Protein AF-A0A0K8PQZ8-F1 (afdb_monomer_lite)

Sequence (102 aa):
MTYLDEPKLIVDTGIAHGRLGEAATAEPLIADALRREDHTNQRGRAFHSFWLARTQLDQGKLDQACHTATQAREPASAVASERVSGHLREFYDQLAHTGTSP

Radius of gyration: 13.75 Å; chains: 1; bounding box: 36×28×36 Å

pLDDT: mean 76.96, std 14.93, range [32.53, 93.19]

Foldseek 3Di:
DPPDPPLVVLQVVLLVCVVVLVLVSSQVSLVVSLVVDDPVPLVSNLVSLQSNLSSCVSVVVPVVSVVSNVVSVVSVVVPPDPVSVVSNVVVVVVVVVVVDDD

Secondary structure (DSSP, 8-state):
--S--HHHHHHHHHHHHHHTT-HHHHHHHHHHHHHHS-TT-HHHHHHHHHHHHHHHHHTT-HHHHHHHHHHHHHHHHHS--HHHHHHHHHHHHHHHHHT---

Structure (mmCIF, N/CA/C/O backbone):
data_AF-A0A0K8PQZ8-F1
#
_entry.id   AF-A0A0K8PQZ8-F1
#
loop_
_atom_site.group_PDB
_atom_site.id
_atom_site.type_symbol
_atom_site.label_atom_id
_atom_site.label_alt_id
_atom_site.label_comp_id
_atom_site.label_asym_id
_atom_site.label_entity_id
_atom_site.label_seq_id
_atom_site.pdbx_PDB_ins_code
_atom_site.Cartn_x
_atom_site.Cartn_y
_atom_site.Cartn_z
_atom_site.occupancy
_atom_site.B_iso_or_equiv
_atom_site.auth_seq_id
_atom_site.auth_comp_id
_atom_site.auth_asym_id
_atom_site.auth_atom_id
_atom_site.pdbx_PDB_model_num
ATOM 1 N N . MET A 1 1 ? 17.533 -8.658 -19.695 1.00 42.03 1 MET A N 1
ATOM 2 C CA . MET A 1 1 ? 16.078 -8.884 -19.815 1.00 42.03 1 MET A CA 1
ATOM 3 C C . MET A 1 1 ? 15.760 -10.137 -19.020 1.00 42.03 1 MET A C 1
ATOM 5 O O . MET A 1 1 ? 16.016 -11.235 -19.494 1.00 42.03 1 MET A O 1
ATOM 9 N N . THR A 1 2 ? 15.339 -9.985 -17.771 1.00 52.06 2 THR A N 1
ATOM 10 C CA . THR A 1 2 ? 14.847 -11.098 -16.956 1.00 52.06 2 THR A CA 1
ATOM 11 C C . THR A 1 2 ? 13.372 -11.274 -17.292 1.00 52.06 2 THR A C 1
ATOM 13 O O . THR A 1 2 ? 12.603 -10.323 -17.227 1.00 52.06 2 THR A O 1
ATOM 16 N N . TYR A 1 3 ? 12.998 -12.473 -17.734 1.00 57.47 3 TYR A N 1
ATOM 17 C CA . TYR A 1 3 ? 11.644 -12.819 -18.187 1.00 57.47 3 TYR A CA 1
ATOM 18 C C . TYR A 1 3 ? 10.581 -12.693 -17.076 1.00 57.47 3 TYR A C 1
ATOM 20 O O . TYR A 1 3 ? 9.393 -12.593 -17.366 1.00 57.47 3 TYR A O 1
ATOM 28 N N . LEU A 1 4 ? 11.012 -12.645 -15.812 1.00 52.97 4 LEU A N 1
ATOM 29 C CA . LEU A 1 4 ? 10.157 -12.446 -14.652 1.00 52.97 4 LEU A CA 1
ATOM 30 C C . LEU A 1 4 ? 10.672 -11.261 -13.836 1.00 52.97 4 LEU A C 1
ATOM 32 O O . LEU A 1 4 ? 11.783 -11.291 -13.308 1.00 52.97 4 LEU A O 1
ATOM 36 N N . ASP A 1 5 ? 9.852 -10.222 -13.749 1.00 67.00 5 ASP A N 1
ATOM 37 C CA . ASP A 1 5 ? 10.092 -9.079 -12.876 1.00 67.00 5 ASP A CA 1
ATOM 38 C C . ASP A 1 5 ? 9.473 -9.413 -11.511 1.00 67.00 5 ASP A C 1
ATOM 40 O O . ASP A 1 5 ? 8.329 -9.080 -11.207 1.00 67.00 5 ASP A O 1
ATOM 44 N N . GLU A 1 6 ? 10.193 -10.226 -10.737 1.00 67.25 6 GLU A N 1
ATOM 45 C CA . GLU A 1 6 ? 9.717 -10.852 -9.496 1.00 67.25 6 GLU A CA 1
ATOM 46 C C . GLU A 1 6 ? 9.116 -9.849 -8.485 1.00 67.25 6 GLU A C 1
ATOM 48 O O . GLU A 1 6 ? 8.041 -10.130 -7.949 1.00 67.25 6 GLU A O 1
ATOM 53 N N . PRO A 1 7 ? 9.686 -8.639 -8.280 1.00 71.06 7 PRO A N 1
ATOM 54 C CA . PRO A 1 7 ? 9.062 -7.617 -7.437 1.00 71.06 7 PRO A CA 1
ATOM 55 C C . PRO A 1 7 ? 7.701 -7.140 -7.964 1.00 71.06 7 PRO A C 1
ATOM 57 O O . PRO A 1 7 ? 6.790 -6.916 -7.167 1.00 71.06 7 PRO A O 1
ATOM 60 N N . LYS A 1 8 ? 7.530 -7.036 -9.294 1.00 75.44 8 LYS A N 1
ATOM 61 C CA . LYS A 1 8 ? 6.234 -6.689 -9.901 1.00 75.44 8 LYS A CA 1
ATOM 62 C C . LYS A 1 8 ? 5.194 -7.781 -9.684 1.00 75.44 8 LYS A C 1
ATOM 64 O O . LYS A 1 8 ? 4.042 -7.478 -9.402 1.00 75.44 8 LYS A O 1
ATOM 69 N N . LEU A 1 9 ? 5.591 -9.048 -9.771 1.00 81.19 9 LEU A N 1
ATOM 70 C CA . LEU A 1 9 ? 4.663 -10.153 -9.536 1.00 81.19 9 LEU A CA 1
ATOM 71 C C . LEU A 1 9 ? 4.186 -10.190 -8.075 1.00 81.19 9 LEU A C 1
ATOM 73 O O . LEU A 1 9 ? 2.996 -10.377 -7.814 1.00 81.19 9 LEU A O 1
ATOM 77 N N . ILE A 1 10 ? 5.103 -9.984 -7.126 1.00 82.00 10 ILE A N 1
ATOM 78 C CA . ILE A 1 10 ? 4.793 -9.971 -5.691 1.00 82.00 10 ILE A CA 1
ATOM 79 C C . ILE A 1 10 ? 3.819 -8.831 -5.365 1.00 82.00 10 ILE A C 1
ATOM 81 O O . ILE A 1 10 ? 2.827 -9.056 -4.668 1.00 82.00 10 ILE A O 1
ATOM 85 N N . VAL A 1 11 ? 4.049 -7.625 -5.899 1.00 81.62 11 VAL A N 1
ATOM 86 C CA . VAL A 1 11 ? 3.161 -6.489 -5.620 1.00 81.62 11 VAL A CA 1
ATOM 87 C C . VAL A 1 11 ? 1.804 -6.615 -6.297 1.00 81.62 11 VAL A C 1
ATOM 89 O O . VAL A 1 11 ? 0.800 -6.341 -5.649 1.00 81.62 11 VAL A O 1
ATOM 92 N N . ASP A 1 12 ? 1.736 -7.090 -7.544 1.00 86.31 12 ASP A N 1
ATOM 93 C CA . ASP A 1 12 ? 0.457 -7.294 -8.233 1.00 86.31 12 ASP A CA 1
ATOM 94 C C . ASP A 1 12 ? -0.399 -8.337 -7.495 1.00 86.31 12 ASP A C 1
ATOM 96 O O . ASP A 1 12 ? -1.610 -8.157 -7.340 1.00 86.31 12 ASP A O 1
ATOM 100 N N . THR A 1 13 ? 0.240 -9.378 -6.949 1.00 85.94 13 THR A N 1
ATOM 101 C CA . THR A 1 13 ? -0.410 -10.387 -6.097 1.00 85.94 13 THR A CA 1
ATOM 102 C C . THR A 1 13 ? -0.916 -9.770 -4.791 1.00 85.94 13 THR A C 1
ATOM 104 O O . THR A 1 13 ? -2.074 -9.961 -4.421 1.00 85.94 13 THR A O 1
ATOM 107 N N . GLY A 1 14 ? -0.088 -8.969 -4.113 1.00 84.12 14 GLY A N 1
ATOM 108 C CA . GLY A 1 14 ? -0.493 -8.251 -2.903 1.00 84.12 14 GLY A CA 1
ATOM 109 C C . GLY A 1 14 ? -1.661 -7.290 -3.146 1.00 84.12 14 GLY A C 1
ATOM 110 O O . GLY A 1 14 ? -2.629 -7.282 -2.389 1.00 84.12 14 GLY A O 1
ATOM 111 N N . ILE A 1 15 ? -1.632 -6.536 -4.247 1.00 85.88 15 ILE A N 1
ATOM 112 C CA . ILE A 1 15 ? -2.720 -5.635 -4.652 1.00 85.88 15 ILE A CA 1
ATOM 113 C C . ILE A 1 15 ? -4.003 -6.420 -4.941 1.00 85.88 15 ILE A C 1
ATOM 115 O O . ILE A 1 15 ? -5.088 -5.973 -4.564 1.00 85.88 15 ILE A O 1
ATOM 119 N N . ALA A 1 16 ? -3.907 -7.579 -5.597 1.00 89.50 16 ALA A N 1
ATOM 120 C CA . ALA A 1 16 ? -5.061 -8.433 -5.855 1.00 89.50 16 ALA A CA 1
ATOM 121 C C . ALA A 1 16 ? -5.718 -8.896 -4.545 1.00 89.50 16 ALA A C 1
ATOM 123 O O . ALA A 1 16 ? -6.922 -8.704 -4.384 1.00 89.50 16 ALA A O 1
ATOM 124 N N . HIS A 1 17 ? -4.935 -9.388 -3.579 1.00 88.12 17 HIS A N 1
ATOM 125 C CA . HIS A 1 17 ? -5.438 -9.737 -2.244 1.00 88.12 17 HIS A CA 1
ATOM 126 C C . HIS A 1 17 ? -6.072 -8.532 -1.530 1.00 88.12 17 HIS A C 1
ATOM 128 O O . HIS A 1 17 ? -7.167 -8.641 -0.980 1.00 88.12 17 HIS A O 1
ATOM 134 N N . GLY A 1 18 ? -5.453 -7.349 -1.610 1.00 83.25 18 GLY A N 1
ATOM 135 C CA . GLY A 1 18 ? -6.002 -6.124 -1.018 1.00 83.25 18 GLY A CA 1
ATOM 136 C C . GLY A 1 18 ? -7.351 -5.730 -1.629 1.00 83.25 18 GLY A C 1
ATOM 137 O O . GLY A 1 18 ? -8.253 -5.277 -0.931 1.00 83.25 18 GLY A O 1
ATOM 138 N N . ARG A 1 19 ? -7.543 -5.964 -2.933 1.00 86.50 19 ARG A N 1
ATOM 139 C CA . ARG A 1 19 ? -8.837 -5.755 -3.609 1.00 86.50 19 ARG A CA 1
ATOM 140 C C . ARG A 1 19 ? -9.898 -6.788 -3.230 1.00 86.50 19 ARG A C 1
ATOM 142 O O . ARG A 1 19 ? -11.078 -6.468 -3.325 1.00 86.50 19 ARG A O 1
ATOM 149 N N . LEU A 1 20 ? -9.495 -7.985 -2.813 1.00 89.81 20 LEU A N 1
ATOM 150 C CA . LEU A 1 20 ? -10.389 -9.039 -2.324 1.00 89.81 20 LEU A CA 1
ATOM 151 C C . LEU A 1 20 ? -10.764 -8.866 -0.840 1.00 89.81 20 LEU A C 1
ATOM 153 O O . LEU A 1 20 ? -11.527 -9.668 -0.311 1.00 89.81 20 LEU A O 1
ATOM 157 N N . GLY A 1 21 ? -10.258 -7.823 -0.169 1.00 88.06 21 GLY A N 1
ATOM 158 C CA . GLY A 1 21 ? -10.465 -7.602 1.266 1.00 88.06 21 GLY A CA 1
ATOM 159 C C . GLY A 1 21 ? -9.551 -8.451 2.155 1.00 88.06 21 GLY A C 1
ATOM 160 O O . GLY A 1 21 ? -9.683 -8.444 3.375 1.00 88.06 21 GLY A O 1
ATOM 161 N N . GLU A 1 22 ? -8.582 -9.156 1.570 1.00 92.69 22 GLU A N 1
ATOM 162 C CA . GLU A 1 22 ? -7.636 -10.027 2.271 1.00 92.69 22 GLU A CA 1
ATOM 163 C C . GLU A 1 22 ? -6.416 -9.222 2.729 1.00 92.69 22 GLU A C 1
ATOM 165 O O . GLU A 1 22 ? -5.263 -9.528 2.410 1.00 92.69 22 GLU A O 1
ATOM 170 N N . ALA A 1 23 ? -6.678 -8.145 3.469 1.00 89.94 23 ALA A N 1
ATOM 171 C CA . ALA A 1 23 ? -5.671 -7.146 3.795 1.00 89.94 23 ALA A CA 1
ATOM 172 C C . ALA A 1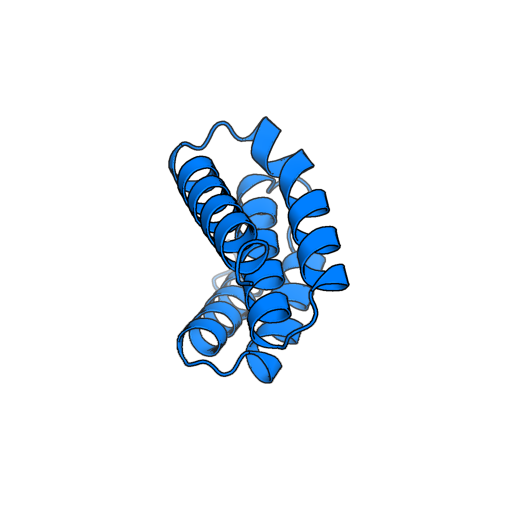 23 ? -4.471 -7.743 4.556 1.00 89.94 23 ALA A C 1
ATOM 174 O O . ALA A 1 23 ? -3.323 -7.414 4.257 1.00 89.94 23 ALA A O 1
ATOM 175 N N . ALA A 1 24 ? -4.720 -8.689 5.469 1.00 90.81 24 ALA A N 1
ATOM 176 C CA . ALA A 1 24 ? -3.674 -9.376 6.230 1.00 90.81 24 ALA A CA 1
ATOM 177 C C . ALA A 1 24 ? -2.704 -10.183 5.343 1.00 90.81 24 ALA A C 1
ATOM 179 O O . ALA A 1 24 ? -1.524 -10.299 5.668 1.00 90.81 24 ALA A O 1
ATOM 180 N N . THR A 1 25 ? -3.185 -10.710 4.213 1.00 90.81 25 THR A N 1
ATOM 181 C CA . THR A 1 25 ? -2.365 -11.418 3.217 1.00 90.81 25 THR A CA 1
ATOM 182 C C . THR A 1 25 ? -1.640 -10.432 2.301 1.00 90.81 25 THR A C 1
ATOM 184 O O . THR A 1 25 ? -0.484 -10.643 1.937 1.00 90.81 25 THR A O 1
ATOM 187 N N . ALA A 1 26 ? -2.306 -9.334 1.944 1.00 91.19 26 ALA A N 1
ATOM 188 C CA . ALA A 1 26 ? -1.786 -8.313 1.044 1.00 91.19 26 ALA A CA 1
ATOM 189 C C . ALA A 1 26 ? -0.600 -7.529 1.629 1.00 91.19 26 ALA A C 1
ATOM 191 O O . ALA A 1 26 ? 0.386 -7.295 0.929 1.00 91.19 26 ALA A O 1
ATOM 192 N N . GLU A 1 27 ? -0.672 -7.138 2.905 1.00 92.88 27 GLU A N 1
ATOM 193 C CA . GLU A 1 27 ? 0.327 -6.271 3.542 1.00 92.88 27 GLU A CA 1
ATOM 194 C C . GLU A 1 27 ? 1.767 -6.797 3.433 1.00 92.88 27 GLU A C 1
ATOM 196 O O . GLU A 1 27 ? 2.608 -6.058 2.914 1.00 92.88 27 GLU A O 1
ATOM 201 N N . PRO A 1 28 ? 2.096 -8.039 3.847 1.00 92.94 28 PRO A N 1
ATOM 202 C CA . PRO A 1 28 ? 3.473 -8.527 3.781 1.00 92.94 28 PRO A CA 1
ATOM 203 C C . PRO A 1 28 ? 4.003 -8.624 2.345 1.00 92.94 28 PRO A C 1
ATOM 205 O O . PRO A 1 28 ? 5.191 -8.391 2.126 1.00 92.94 28 PRO A O 1
ATOM 208 N N . LEU A 1 29 ? 3.141 -8.913 1.364 1.00 90.69 29 LEU A N 1
ATOM 209 C CA . LEU A 1 29 ? 3.526 -8.975 -0.049 1.00 90.69 29 LEU A CA 1
ATOM 210 C C . LEU A 1 29 ? 3.906 -7.587 -0.575 1.00 90.69 29 LEU A C 1
ATOM 212 O O . LEU A 1 29 ? 4.968 -7.411 -1.172 1.00 90.69 29 LEU A O 1
ATOM 216 N N . ILE A 1 30 ? 3.073 -6.579 -0.308 1.00 89.75 30 ILE A N 1
ATOM 217 C CA . ILE A 1 30 ? 3.325 -5.211 -0.774 1.00 89.75 30 ILE A CA 1
ATOM 218 C C . ILE A 1 30 ? 4.553 -4.621 -0.063 1.00 89.75 30 ILE A C 1
ATOM 220 O O . ILE A 1 30 ? 5.380 -3.973 -0.708 1.00 89.75 30 ILE A O 1
ATOM 224 N N . ALA A 1 31 ? 4.721 -4.876 1.241 1.00 92.25 31 ALA A N 1
ATOM 225 C CA . ALA A 1 31 ? 5.893 -4.412 1.986 1.00 92.25 31 ALA A CA 1
ATOM 226 C C . ALA A 1 31 ? 7.194 -5.047 1.467 1.00 92.25 31 ALA A C 1
ATOM 228 O O . ALA A 1 31 ? 8.207 -4.358 1.323 1.00 92.25 31 ALA A O 1
ATOM 229 N N . ASP A 1 32 ? 7.177 -6.346 1.153 1.00 89.88 32 ASP A N 1
ATOM 230 C CA . ASP A 1 32 ? 8.344 -7.034 0.605 1.00 89.88 32 ASP A CA 1
ATOM 231 C C . ASP A 1 32 ? 8.704 -6.525 -0.796 1.00 89.88 32 ASP A C 1
ATOM 233 O O . ASP A 1 32 ? 9.874 -6.248 -1.066 1.00 89.88 32 ASP A O 1
ATOM 237 N N . ALA A 1 33 ? 7.710 -6.305 -1.661 1.00 87.81 33 ALA A N 1
ATOM 238 C CA . ALA A 1 33 ? 7.944 -5.713 -2.972 1.00 87.81 33 ALA A CA 1
ATOM 239 C C . ALA A 1 33 ? 8.533 -4.297 -2.870 1.00 87.81 33 ALA A C 1
ATOM 241 O O . ALA A 1 33 ? 9.531 -4.003 -3.525 1.00 87.81 33 ALA A O 1
ATOM 242 N N . LEU A 1 34 ? 7.996 -3.445 -1.989 1.00 87.38 34 LEU A N 1
ATOM 243 C CA . LEU A 1 34 ? 8.502 -2.086 -1.765 1.00 87.38 34 LEU A CA 1
ATOM 244 C C . LEU A 1 34 ? 9.947 -2.072 -1.232 1.00 87.38 34 LEU A C 1
ATOM 246 O O . LEU A 1 34 ? 10.737 -1.181 -1.561 1.00 87.38 34 LEU A O 1
ATOM 250 N N . ARG A 1 35 ? 10.311 -3.060 -0.408 1.00 88.06 35 ARG A N 1
ATOM 251 C CA . ARG A 1 35 ? 11.676 -3.229 0.108 1.00 88.06 35 ARG A CA 1
ATOM 252 C C . ARG A 1 35 ? 12.661 -3.649 -0.986 1.00 88.06 35 ARG A C 1
ATOM 254 O O . ARG A 1 35 ? 13.818 -3.246 -0.931 1.00 88.06 35 ARG A O 1
ATOM 261 N N . ARG A 1 36 ? 12.216 -4.464 -1.947 1.00 85.44 36 ARG A N 1
ATOM 262 C CA . ARG A 1 36 ? 13.038 -4.974 -3.061 1.00 85.44 36 ARG A CA 1
ATOM 263 C C . ARG A 1 36 ? 13.086 -4.034 -4.263 1.00 85.44 36 ARG A C 1
ATOM 265 O O . ARG A 1 36 ? 13.933 -4.208 -5.134 1.00 85.44 36 ARG A O 1
ATOM 272 N N . GLU A 1 37 ? 12.171 -3.077 -4.336 1.00 83.25 37 GLU A N 1
ATOM 273 C CA . GLU A 1 37 ? 12.074 -2.150 -5.451 1.00 83.25 37 GLU A CA 1
ATOM 274 C C . GLU A 1 37 ? 13.233 -1.149 -5.484 1.00 83.25 37 GLU A C 1
ATOM 276 O O . GLU A 1 37 ? 13.555 -0.514 -4.476 1.00 83.25 37 GLU A O 1
ATOM 281 N N . ASP A 1 38 ? 13.806 -0.975 -6.677 1.00 82.44 38 ASP A N 1
ATOM 282 C CA . ASP A 1 38 ? 14.900 -0.045 -6.942 1.00 82.44 38 ASP A CA 1
ATOM 283 C C . ASP A 1 38 ? 14.571 1.364 -6.418 1.00 82.44 38 ASP A C 1
ATOM 285 O O . ASP A 1 38 ? 13.518 1.936 -6.718 1.00 82.44 38 ASP A O 1
ATOM 289 N N . HIS A 1 39 ? 15.491 1.940 -5.641 1.00 79.81 39 HIS A N 1
ATOM 290 C CA . HIS A 1 39 ? 15.363 3.281 -5.070 1.00 79.81 39 HIS A CA 1
ATOM 291 C C . HIS A 1 39 ? 15.192 4.379 -6.129 1.00 79.81 39 HIS A C 1
ATOM 293 O O . HIS A 1 39 ? 14.647 5.437 -5.825 1.00 79.81 39 HIS A O 1
ATOM 299 N N . THR A 1 40 ? 15.624 4.143 -7.368 1.00 80.12 40 THR A N 1
ATOM 300 C CA . THR A 1 40 ? 15.442 5.055 -8.503 1.00 80.12 40 THR A CA 1
ATOM 301 C C . THR A 1 40 ? 14.036 4.982 -9.110 1.00 80.12 40 THR A C 1
ATOM 303 O O . THR A 1 40 ? 13.597 5.948 -9.737 1.00 80.12 40 THR A O 1
ATOM 306 N N . ASN A 1 41 ? 13.270 3.906 -8.870 1.00 79.06 41 ASN A N 1
ATOM 307 C CA . ASN A 1 41 ? 11.884 3.772 -9.329 1.00 79.06 41 ASN A CA 1
ATOM 308 C C . ASN A 1 41 ? 10.902 4.511 -8.406 1.00 79.06 41 ASN A C 1
ATOM 310 O O . ASN A 1 41 ? 10.016 3.923 -7.784 1.00 79.06 41 ASN A O 1
ATOM 314 N N . GLN A 1 42 ? 11.033 5.834 -8.339 1.00 79.69 42 GLN A N 1
ATOM 315 C CA . GLN A 1 42 ? 10.210 6.681 -7.471 1.00 79.69 42 GLN A CA 1
ATOM 316 C C . GLN A 1 42 ? 8.705 6.521 -7.742 1.00 79.69 42 GLN A C 1
ATOM 318 O O . GLN A 1 42 ? 7.891 6.567 -6.820 1.00 79.69 42 GLN A O 1
ATOM 323 N N . ARG A 1 43 ? 8.322 6.268 -9.004 1.00 78.56 43 ARG A N 1
ATOM 324 C CA . ARG A 1 43 ? 6.924 6.050 -9.398 1.00 78.56 43 ARG A CA 1
ATOM 325 C C . ARG A 1 43 ? 6.351 4.761 -8.815 1.00 78.56 43 ARG A C 1
ATOM 327 O O . ARG A 1 43 ? 5.254 4.790 -8.260 1.00 78.56 43 ARG A O 1
ATOM 334 N N . GLY A 1 44 ? 7.062 3.646 -8.981 1.00 81.25 44 GLY A N 1
ATOM 335 C CA . GLY A 1 44 ? 6.641 2.351 -8.447 1.00 81.25 44 GLY A CA 1
ATOM 336 C C . GLY A 1 44 ? 6.589 2.378 -6.926 1.00 81.25 44 GLY A C 1
ATOM 337 O O . GLY A 1 44 ? 5.556 2.056 -6.347 1.00 81.25 44 GLY A O 1
ATOM 338 N N . ARG A 1 45 ? 7.611 2.962 -6.290 1.00 85.19 45 ARG A N 1
ATOM 339 C CA . ARG A 1 45 ? 7.663 3.106 -4.831 1.00 85.19 45 ARG A CA 1
ATOM 340 C C . ARG A 1 45 ? 6.504 3.934 -4.284 1.00 85.19 45 ARG A C 1
ATOM 342 O O . ARG A 1 45 ? 5.911 3.543 -3.280 1.00 85.19 45 ARG A O 1
ATOM 349 N N . ALA A 1 46 ? 6.132 5.031 -4.950 1.00 83.31 46 ALA A N 1
ATOM 350 C CA . ALA A 1 46 ? 4.960 5.825 -4.577 1.00 83.31 46 ALA A CA 1
ATOM 351 C C . ALA A 1 46 ? 3.662 5.008 -4.695 1.00 83.31 46 ALA A C 1
ATOM 353 O O . ALA A 1 46 ? 2.840 5.005 -3.779 1.00 83.31 46 ALA A O 1
ATOM 354 N N . PHE A 1 47 ? 3.492 4.276 -5.801 1.00 83.38 47 PHE A N 1
ATOM 355 C CA . PHE A 1 47 ? 2.305 3.455 -6.044 1.00 83.38 47 PHE A CA 1
ATOM 356 C C . PHE A 1 47 ? 2.185 2.279 -5.061 1.00 83.38 47 PHE A C 1
ATOM 358 O O . PHE A 1 47 ? 1.103 2.018 -4.538 1.00 83.38 47 PHE A O 1
ATOM 365 N N . HIS A 1 48 ? 3.286 1.594 -4.759 1.00 88.94 48 HIS A N 1
ATOM 366 C CA . HIS A 1 48 ? 3.302 0.467 -3.825 1.00 88.94 48 HIS A CA 1
ATOM 367 C C . HIS A 1 48 ? 3.115 0.931 -2.380 1.00 88.94 48 HIS A C 1
ATOM 369 O O . HIS A 1 48 ? 2.333 0.334 -1.645 1.00 88.94 48 HIS A O 1
ATOM 375 N N . SER A 1 49 ? 3.744 2.043 -1.988 1.00 89.31 49 SER A N 1
ATOM 376 C CA . SER A 1 49 ? 3.533 2.637 -0.661 1.00 89.31 49 SER A CA 1
ATOM 377 C C . SER A 1 49 ? 2.078 3.070 -0.452 1.00 89.31 49 SER A C 1
ATOM 379 O O . SER A 1 49 ? 1.535 2.882 0.633 1.00 89.31 49 SER A O 1
ATOM 381 N N . PHE A 1 50 ? 1.409 3.581 -1.493 1.00 87.31 50 PHE A N 1
ATOM 382 C CA . PHE A 1 50 ? -0.027 3.874 -1.441 1.00 87.31 50 PHE A CA 1
ATOM 383 C C . PHE A 1 50 ? -0.864 2.619 -1.155 1.00 87.31 50 PHE A C 1
ATOM 385 O O . PHE A 1 50 ? -1.704 2.623 -0.256 1.00 87.31 50 PHE A O 1
ATOM 392 N N . TRP A 1 51 ? -0.620 1.527 -1.887 1.00 89.44 51 TRP A N 1
ATOM 393 C CA . TRP A 1 51 ? -1.338 0.269 -1.666 1.00 89.44 51 TRP A CA 1
ATOM 394 C C . TRP A 1 51 ? -1.053 -0.339 -0.293 1.00 89.44 51 TRP A C 1
ATOM 396 O O . TRP A 1 51 ? -1.964 -0.888 0.326 1.00 89.44 51 TRP A O 1
ATOM 406 N N . LEU A 1 52 ? 0.172 -0.193 0.213 1.00 92.75 52 LEU A N 1
ATOM 407 C CA . LEU A 1 52 ? 0.530 -0.621 1.561 1.00 92.75 52 LEU A CA 1
ATOM 408 C C . LEU A 1 52 ? -0.244 0.172 2.621 1.00 92.75 52 LEU A C 1
ATOM 410 O O . LEU A 1 52 ? -0.874 -0.435 3.483 1.00 92.75 52 LEU A O 1
ATOM 414 N N . ALA A 1 53 ? -0.267 1.504 2.513 1.00 91.31 53 ALA A N 1
ATOM 415 C CA . ALA A 1 53 ? -0.993 2.372 3.441 1.00 91.31 53 ALA A CA 1
ATOM 416 C C . ALA A 1 53 ? -2.498 2.070 3.458 1.00 91.31 53 ALA A C 1
ATOM 418 O O . ALA A 1 53 ? -3.101 1.964 4.524 1.00 91.31 53 ALA A O 1
ATOM 419 N N . ARG A 1 54 ? -3.105 1.863 2.284 1.00 88.44 54 ARG A N 1
ATOM 420 C CA . ARG A 1 54 ? -4.509 1.446 2.176 1.00 88.44 54 ARG A CA 1
ATOM 421 C C . ARG A 1 54 ? -4.7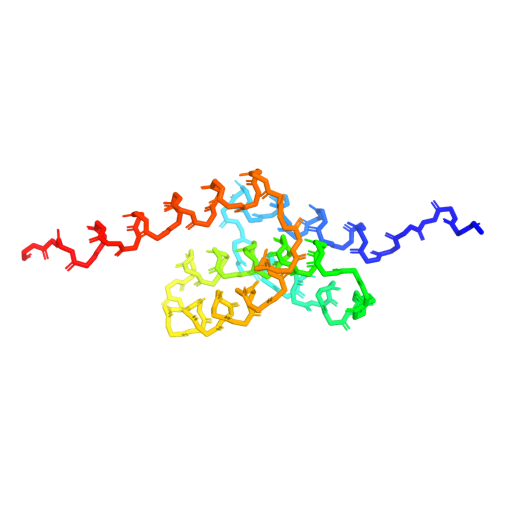56 0.101 2.860 1.00 88.44 54 ARG A C 1
ATOM 423 O O . ARG A 1 54 ? -5.686 -0.022 3.642 1.00 88.44 54 ARG A O 1
ATOM 430 N N . THR A 1 55 ? -3.895 -0.881 2.616 1.00 92.25 55 THR A N 1
ATOM 431 C CA . THR A 1 55 ? -4.021 -2.219 3.213 1.00 92.25 55 THR A CA 1
ATOM 432 C C . THR A 1 55 ? -3.871 -2.189 4.740 1.00 92.25 55 THR A C 1
ATOM 434 O O . THR A 1 55 ? -4.556 -2.921 5.452 1.00 92.25 55 THR A O 1
ATOM 437 N N . GLN A 1 56 ? -2.994 -1.329 5.263 1.00 93.19 56 GLN A N 1
ATOM 438 C CA . GLN A 1 56 ? -2.846 -1.094 6.702 1.00 93.19 56 GLN A CA 1
ATOM 439 C C . GLN A 1 56 ? -4.090 -0.416 7.289 1.00 93.19 56 GLN A C 1
ATOM 441 O O . GLN A 1 56 ? -4.546 -0.803 8.366 1.00 93.19 56 GLN A O 1
ATOM 446 N N . LEU A 1 57 ? -4.670 0.554 6.575 1.00 90.81 57 LEU A N 1
ATOM 447 C CA . LEU A 1 57 ? -5.917 1.205 6.975 1.00 90.81 57 LEU A CA 1
ATOM 448 C C . LEU A 1 57 ? -7.085 0.209 7.017 1.00 90.81 57 LEU A C 1
ATOM 450 O O . LEU A 1 57 ? -7.823 0.203 7.998 1.00 90.81 57 LEU A O 1
ATOM 454 N N . ASP A 1 58 ? -7.195 -0.678 6.024 1.00 90.12 58 ASP A N 1
ATOM 455 C CA . ASP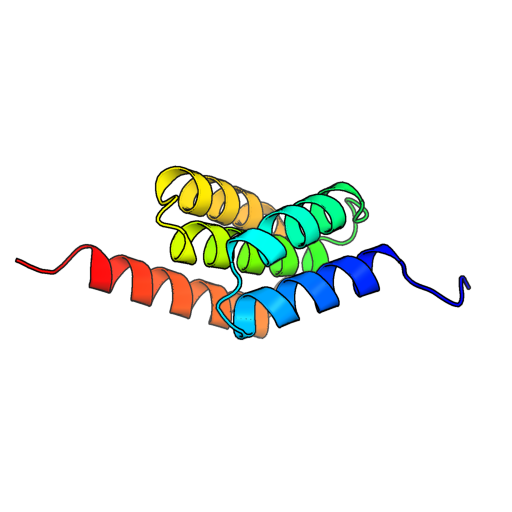 A 1 58 ? -8.214 -1.739 5.967 1.00 90.12 58 ASP A CA 1
ATOM 456 C C . ASP A 1 58 ? -8.110 -2.718 7.159 1.00 90.12 58 ASP A C 1
ATOM 458 O O . ASP A 1 58 ? -9.090 -3.357 7.537 1.00 90.12 58 ASP A O 1
ATOM 462 N N . GLN A 1 59 ? -6.938 -2.811 7.799 1.00 92.44 59 GLN A N 1
ATOM 463 C CA . GLN A 1 59 ? -6.714 -3.583 9.030 1.00 92.44 59 GLN A CA 1
ATOM 464 C C . GLN A 1 59 ? -6.881 -2.766 10.322 1.00 92.44 59 GLN A C 1
ATOM 466 O O . GLN A 1 59 ? -6.636 -3.285 11.410 1.00 92.44 59 GLN A O 1
ATOM 471 N N . GLY A 1 60 ? -7.243 -1.485 10.233 1.00 92.56 60 GLY A N 1
ATOM 472 C CA . GLY A 1 60 ? -7.353 -0.585 11.384 1.00 92.56 60 GLY A CA 1
ATOM 473 C C . GLY A 1 60 ? -6.011 -0.080 11.929 1.00 92.56 60 GLY A C 1
ATOM 474 O O . GLY A 1 60 ? -5.969 0.508 13.009 1.00 92.56 60 GLY A O 1
ATOM 475 N N . LYS A 1 61 ? -4.901 -0.269 11.202 1.00 93.06 61 LYS A N 1
ATOM 476 C CA . LYS A 1 61 ? -3.549 0.162 11.606 1.00 93.06 61 LYS A CA 1
ATOM 477 C C . LYS A 1 61 ? -3.304 1.628 11.234 1.00 93.06 61 LYS A C 1
ATOM 479 O O . LYS A 1 61 ? -2.427 1.940 10.430 1.00 93.06 61 LYS A O 1
ATOM 484 N N . LEU A 1 62 ? -4.103 2.529 11.803 1.00 91.38 62 LEU A N 1
ATOM 485 C CA . LEU A 1 62 ? -4.186 3.934 11.384 1.00 91.38 62 LEU A CA 1
ATOM 486 C C . LEU A 1 62 ? -2.841 4.678 11.460 1.00 91.38 62 LEU A C 1
ATOM 488 O O . LEU A 1 62 ? -2.437 5.312 10.487 1.00 91.38 62 LEU A O 1
ATOM 492 N N . ASP A 1 63 ? -2.106 4.543 12.566 1.00 89.31 63 ASP A N 1
ATOM 493 C CA . ASP A 1 63 ? -0.799 5.197 12.727 1.00 89.31 63 ASP A CA 1
ATOM 494 C C . ASP A 1 63 ? 0.223 4.706 11.695 1.00 89.31 63 ASP A C 1
ATOM 496 O O . ASP A 1 63 ? 0.984 5.490 11.120 1.00 89.31 63 ASP A O 1
ATOM 500 N N . GLN A 1 64 ? 0.211 3.401 11.414 1.00 90.75 64 GLN A N 1
ATOM 501 C CA . GLN A 1 64 ? 1.117 2.790 10.449 1.00 90.75 64 GLN A CA 1
ATOM 502 C C . GLN A 1 64 ? 0.774 3.223 9.019 1.00 90.75 64 GLN A C 1
ATOM 504 O O . GLN A 1 64 ? 1.671 3.615 8.274 1.00 90.75 64 GLN A O 1
ATOM 509 N N . ALA A 1 65 ? -0.517 3.254 8.677 1.00 89.75 65 ALA A N 1
ATOM 510 C CA . ALA A 1 65 ? -1.009 3.744 7.393 1.00 89.75 65 ALA A CA 1
ATOM 511 C C . ALA A 1 65 ? -0.604 5.206 7.150 1.00 89.75 65 ALA A C 1
ATOM 513 O O . ALA A 1 65 ? -0.097 5.544 6.078 1.00 89.75 65 ALA A O 1
ATOM 514 N N . CYS A 1 66 ? -0.758 6.070 8.157 1.00 87.38 66 CYS A N 1
ATOM 515 C CA . CYS A 1 66 ? -0.341 7.471 8.092 1.00 87.38 66 CYS A CA 1
ATOM 516 C C . CYS A 1 66 ? 1.174 7.620 7.900 1.00 87.38 66 CYS A C 1
ATOM 518 O O . CYS A 1 66 ? 1.621 8.430 7.079 1.00 87.38 66 CYS A O 1
ATOM 520 N N . HIS A 1 67 ? 1.973 6.826 8.617 1.00 88.56 67 HIS A N 1
ATOM 521 C CA . HIS A 1 67 ? 3.426 6.825 8.462 1.00 88.56 67 HIS A CA 1
ATOM 522 C C . HIS A 1 67 ? 3.841 6.399 7.046 1.00 88.56 67 HIS A C 1
ATOM 524 O O . HIS A 1 67 ? 4.586 7.117 6.375 1.00 88.56 67 HIS A O 1
ATOM 530 N N . THR A 1 68 ? 3.302 5.283 6.550 1.00 89.38 68 THR A N 1
ATOM 531 C CA . THR A 1 68 ? 3.593 4.769 5.208 1.00 89.38 68 THR A CA 1
ATOM 532 C C . THR A 1 68 ? 3.137 5.735 4.110 1.00 89.38 68 THR A C 1
ATOM 534 O O . THR A 1 68 ? 3.892 5.989 3.171 1.00 89.38 68 THR A O 1
ATOM 537 N N . ALA A 1 69 ? 1.958 6.351 4.237 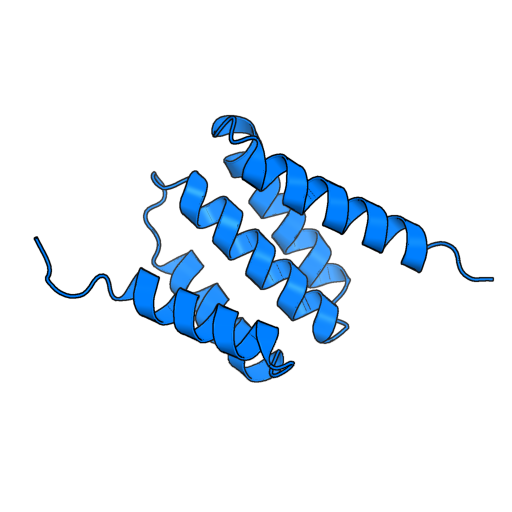1.00 82.06 69 ALA A N 1
ATOM 538 C CA . ALA A 1 69 ? 1.485 7.366 3.293 1.00 82.06 69 ALA A CA 1
ATOM 539 C C . ALA A 1 69 ? 2.383 8.616 3.279 1.00 82.06 69 ALA A C 1
ATOM 541 O O . ALA A 1 69 ? 2.619 9.205 2.224 1.00 82.06 69 ALA A O 1
ATOM 542 N N . THR A 1 70 ? 2.927 9.008 4.433 1.00 80.38 70 THR A N 1
ATOM 543 C CA . THR A 1 70 ? 3.866 10.135 4.535 1.00 80.38 70 THR A CA 1
ATOM 544 C C . THR A 1 70 ? 5.188 9.819 3.836 1.00 80.38 70 THR A C 1
ATOM 546 O O . THR A 1 70 ? 5.683 10.640 3.067 1.00 80.38 70 THR A O 1
ATOM 549 N N . GLN A 1 71 ? 5.716 8.605 4.013 1.00 73.62 71 GLN A N 1
ATOM 550 C CA . GLN A 1 71 ? 6.915 8.140 3.305 1.00 73.62 71 GLN A CA 1
ATOM 551 C C . GLN A 1 71 ? 6.694 8.006 1.790 1.00 73.62 71 GLN A C 1
ATOM 553 O O . GLN A 1 71 ? 7.611 8.253 1.012 1.00 73.62 71 GLN A O 1
ATOM 558 N N . ALA A 1 72 ? 5.472 7.684 1.352 1.00 69.38 72 ALA A N 1
ATOM 559 C CA . ALA A 1 72 ? 5.099 7.649 -0.066 1.00 69.38 72 ALA A CA 1
ATOM 560 C C . ALA A 1 72 ? 5.132 9.035 -0.737 1.00 69.38 72 ALA A C 1
ATOM 562 O O . ALA A 1 72 ? 5.229 9.144 -1.964 1.00 69.38 72 ALA A O 1
ATOM 563 N N . ARG A 1 73 ? 5.016 10.098 0.065 1.00 62.16 73 ARG A N 1
ATOM 564 C CA . ARG A 1 73 ? 4.779 11.470 -0.390 1.00 62.16 73 ARG A CA 1
ATOM 565 C C . ARG A 1 73 ? 6.045 12.158 -0.906 1.00 62.16 73 ARG A C 1
ATOM 567 O O . ARG A 1 73 ? 5.954 12.919 -1.869 1.00 62.16 73 ARG A O 1
ATOM 574 N N . GLU A 1 74 ? 7.210 11.853 -0.333 1.00 58.38 74 GLU A N 1
ATOM 575 C CA . GLU A 1 74 ? 8.506 12.347 -0.829 1.00 58.38 74 GLU A CA 1
ATOM 576 C C . GLU A 1 74 ? 8.780 11.892 -2.281 1.00 58.38 74 GLU A C 1
ATOM 578 O O . GLU A 1 74 ? 8.960 12.761 -3.138 1.00 58.38 74 GLU A O 1
ATOM 583 N N . PRO A 1 75 ? 8.683 10.589 -2.625 1.00 53.38 75 PRO A N 1
ATOM 584 C CA . PRO A 1 75 ? 8.773 10.101 -4.004 1.00 53.38 75 PRO A CA 1
ATOM 585 C C . PRO A 1 75 ? 7.699 10.666 -4.937 1.00 53.38 75 PRO A C 1
ATOM 587 O O . PRO A 1 75 ? 7.996 11.033 -6.070 1.00 53.38 75 PRO A O 1
ATOM 590 N N . ALA A 1 76 ? 6.441 10.749 -4.488 1.00 51.22 76 ALA A N 1
ATOM 591 C CA . ALA A 1 76 ? 5.319 11.156 -5.338 1.00 51.22 76 ALA A CA 1
ATOM 592 C C . ALA A 1 76 ? 5.429 12.615 -5.819 1.00 51.22 76 ALA A C 1
ATOM 594 O O . ALA A 1 76 ? 5.067 12.913 -6.960 1.00 51.22 76 ALA A O 1
ATOM 595 N N . SER A 1 77 ? 5.979 13.507 -4.985 1.00 51.53 77 SER A N 1
ATOM 596 C CA . SER A 1 77 ? 6.228 14.911 -5.347 1.00 51.53 77 SER A CA 1
ATOM 597 C C . SER A 1 77 ? 7.245 15.077 -6.488 1.00 51.53 77 SER A C 1
ATOM 599 O O . SER A 1 77 ? 7.141 16.021 -7.268 1.00 51.53 77 SER A O 1
ATOM 601 N N . ALA A 1 78 ? 8.169 14.122 -6.644 1.00 52.44 78 ALA A N 1
ATOM 602 C CA . ALA A 1 78 ? 9.213 14.149 -7.666 1.00 52.44 78 ALA A CA 1
ATOM 603 C C . ALA A 1 78 ? 8.752 13.623 -9.040 1.00 52.44 78 ALA A C 1
ATOM 605 O O . ALA A 1 78 ? 9.442 13.825 -10.036 1.00 52.44 78 ALA A O 1
ATOM 606 N N . VAL A 1 79 ? 7.604 12.936 -9.118 1.00 50.75 79 VAL A N 1
ATOM 607 C CA . VAL A 1 79 ? 7.237 12.130 -10.301 1.00 50.75 79 VAL A CA 1
ATOM 608 C C . VAL A 1 79 ? 6.164 12.789 -11.182 1.00 50.75 79 VAL A C 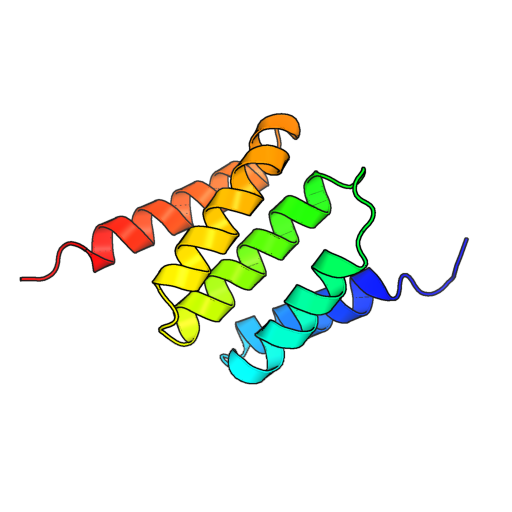1
ATOM 610 O O . VAL A 1 79 ? 5.885 12.280 -12.264 1.00 50.75 79 VAL A O 1
ATOM 613 N N . ALA A 1 80 ? 5.580 13.927 -10.778 1.00 50.94 80 ALA A N 1
ATOM 614 C CA . ALA A 1 80 ? 4.627 14.718 -11.581 1.00 50.94 80 ALA A CA 1
ATOM 615 C C . ALA A 1 80 ? 3.571 13.872 -12.338 1.00 50.94 80 ALA A C 1
ATOM 617 O O . ALA A 1 80 ? 3.206 14.164 -13.476 1.00 50.94 80 ALA A O 1
ATOM 618 N N . SER A 1 81 ? 3.095 12.777 -11.730 1.00 52.50 81 SER A N 1
ATOM 619 C CA . SER A 1 81 ? 2.135 11.872 -12.362 1.00 52.50 81 SER A CA 1
ATOM 620 C C . SER A 1 81 ? 0.730 12.182 -11.870 1.00 52.50 81 SER A C 1
ATOM 622 O O . SER A 1 81 ? 0.361 11.851 -10.745 1.00 52.50 81 SER A O 1
ATOM 624 N N . GLU A 1 82 ? -0.071 12.766 -12.755 1.00 56.97 82 GLU A N 1
ATOM 625 C CA . GLU A 1 82 ? -1.443 13.212 -12.490 1.00 56.97 82 GLU A CA 1
ATOM 626 C C . GLU A 1 82 ? -2.342 12.092 -11.928 1.00 56.97 82 GLU A C 1
ATOM 628 O O . GLU A 1 82 ? -3.159 12.317 -11.037 1.00 56.97 82 GLU A O 1
ATOM 633 N N . ARG A 1 83 ? -2.110 10.843 -12.353 1.00 60.53 83 ARG A N 1
ATOM 634 C CA . ARG A 1 83 ? -2.844 9.661 -11.874 1.00 60.53 83 ARG A CA 1
ATOM 635 C C . ARG A 1 83 ? -2.511 9.283 -10.425 1.00 60.53 83 ARG A C 1
ATOM 637 O O . ARG A 1 83 ? -3.389 8.844 -9.692 1.00 60.53 83 ARG A O 1
ATOM 644 N N . VAL A 1 84 ? -1.252 9.445 -10.011 1.00 57.16 84 VAL A N 1
ATOM 645 C CA . VAL A 1 84 ? -0.812 9.159 -8.632 1.00 57.16 84 VAL A CA 1
ATOM 646 C C . VAL A 1 84 ? -1.305 10.257 -7.689 1.00 57.16 84 VAL A C 1
ATOM 648 O O . VAL A 1 84 ? -1.815 9.957 -6.612 1.00 57.16 84 VAL A O 1
ATOM 651 N N . SE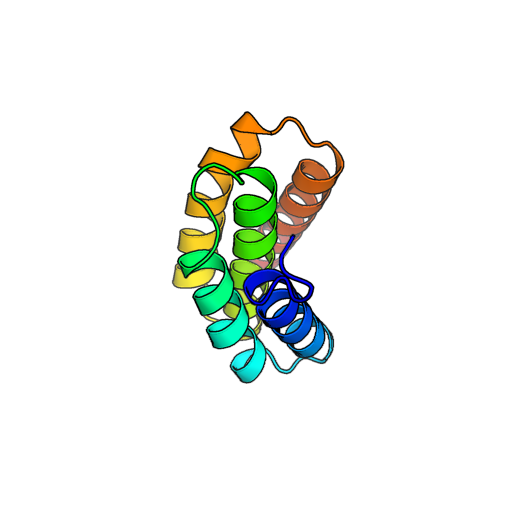R A 1 85 ? -1.249 11.517 -8.129 1.00 62.78 85 SER A N 1
ATOM 652 C CA . SER A 1 85 ? -1.823 12.650 -7.396 1.00 62.78 85 SER A CA 1
ATOM 653 C C . SER A 1 85 ? -3.336 12.510 -7.195 1.00 62.78 85 SER A C 1
ATOM 655 O O . SER A 1 85 ? -3.833 12.822 -6.115 1.00 62.78 85 SER A O 1
ATOM 657 N N . GLY A 1 86 ? -4.062 11.990 -8.194 1.00 70.81 86 GLY A N 1
ATOM 658 C CA . GLY A 1 86 ? -5.495 11.698 -8.087 1.00 70.81 86 GLY A CA 1
ATOM 659 C C . GLY A 1 86 ? -5.819 10.687 -6.984 1.00 70.81 86 GLY A C 1
ATOM 660 O O . GLY A 1 86 ? -6.632 10.979 -6.110 1.00 70.81 86 GLY A O 1
ATOM 661 N N . HIS A 1 87 ? -5.121 9.546 -6.959 1.00 69.38 87 HIS A N 1
ATOM 662 C CA . HIS A 1 87 ? -5.328 8.517 -5.932 1.00 69.38 87 HIS A CA 1
ATOM 663 C C . HIS A 1 87 ? -4.959 8.988 -4.517 1.00 69.38 87 HIS A C 1
ATOM 665 O O . HIS A 1 87 ? -5.654 8.653 -3.560 1.00 69.38 87 HIS A O 1
ATOM 671 N N . LEU A 1 88 ? -3.902 9.796 -4.371 1.00 65.19 88 LEU A N 1
ATOM 672 C CA . LEU A 1 88 ? -3.537 10.378 -3.075 1.00 65.19 88 LEU A CA 1
ATOM 673 C C . LEU A 1 88 ? -4.593 11.369 -2.576 1.00 65.19 88 LEU A C 1
ATOM 675 O O . LEU A 1 88 ? -4.906 11.368 -1.388 1.00 65.19 88 LEU A O 1
ATOM 679 N N . ARG A 1 89 ? -5.166 12.190 -3.465 1.00 72.88 89 ARG A N 1
ATOM 680 C CA . ARG A 1 89 ? -6.234 13.127 -3.092 1.00 72.88 89 ARG A CA 1
ATOM 681 C C . ARG A 1 89 ? -7.484 12.391 -2.615 1.00 72.88 89 ARG A C 1
ATOM 683 O O . ARG A 1 89 ? -7.983 12.704 -1.543 1.00 72.88 89 ARG A O 1
ATOM 690 N N . GLU A 1 90 ? -7.924 11.377 -3.359 1.00 75.38 90 GLU A N 1
ATOM 691 C CA . GLU A 1 90 ? -9.076 10.547 -2.977 1.00 75.38 90 GLU A CA 1
ATOM 692 C C . GLU A 1 90 ? -8.877 9.875 -1.611 1.00 75.38 90 GLU A C 1
ATOM 694 O O . GLU A 1 90 ? -9.808 9.806 -0.811 1.00 75.38 90 GLU A O 1
ATOM 699 N N . PHE A 1 91 ? -7.658 9.419 -1.312 1.00 73.56 91 PHE A N 1
ATOM 700 C CA . PHE A 1 91 ? -7.333 8.830 -0.015 1.00 73.56 91 PHE A CA 1
ATOM 701 C C . PHE A 1 91 ? -7.384 9.847 1.130 1.00 73.56 91 PHE A C 1
ATOM 703 O O . PHE A 1 91 ? -7.961 9.560 2.177 1.00 73.56 91 PHE A O 1
ATOM 710 N N . TYR A 1 92 ? -6.831 11.048 0.940 1.00 70.75 92 TYR A N 1
ATOM 711 C CA . TYR A 1 92 ? -6.918 12.100 1.956 1.00 70.75 92 TYR A CA 1
ATOM 712 C C . TYR A 1 92 ? -8.353 12.593 2.173 1.00 70.75 92 TYR A C 1
ATOM 714 O O . TYR A 1 92 ? -8.729 12.851 3.316 1.00 70.75 92 TYR A O 1
ATOM 722 N N . ASP A 1 93 ? -9.167 12.657 1.118 1.00 74.69 93 ASP A N 1
ATOM 723 C CA . ASP A 1 93 ? -10.589 12.981 1.239 1.00 74.69 93 ASP A CA 1
ATOM 724 C C . ASP A 1 93 ? -11.317 11.920 2.077 1.00 74.69 93 ASP A C 1
ATOM 726 O O . ASP A 1 93 ? -12.073 12.266 2.983 1.00 74.69 93 ASP A O 1
ATOM 730 N N . GLN A 1 94 ? -11.044 10.631 1.859 1.00 73.31 94 GLN A N 1
ATOM 731 C CA . GLN A 1 94 ? -11.614 9.554 2.677 1.00 73.31 94 GLN A CA 1
ATOM 732 C C . GLN A 1 94 ? -11.186 9.647 4.147 1.00 73.31 94 GLN A C 1
ATOM 734 O O . GLN A 1 94 ? -12.023 9.466 5.028 1.00 73.31 94 GLN A O 1
ATOM 739 N N . LEU A 1 95 ? -9.920 9.985 4.413 1.00 70.19 95 LEU A N 1
ATOM 740 C CA . LEU A 1 95 ? -9.390 10.158 5.770 1.00 70.19 95 LEU A CA 1
ATOM 741 C C . LEU A 1 95 ? -10.041 11.344 6.510 1.00 70.19 95 LEU A C 1
ATOM 743 O O . LEU A 1 95 ? -10.303 11.277 7.710 1.00 70.19 95 LEU A O 1
ATOM 747 N N . ALA A 1 96 ? -10.329 12.436 5.796 1.00 65.81 96 ALA A N 1
ATOM 748 C CA . ALA A 1 96 ? -11.009 13.606 6.353 1.00 65.81 96 ALA A CA 1
ATOM 749 C C . ALA A 1 96 ? -12.484 13.319 6.699 1.00 65.81 96 ALA A C 1
ATOM 751 O O . ALA A 1 96 ? -13.010 13.849 7.681 1.00 65.81 96 ALA A O 1
ATOM 752 N N . HIS A 1 97 ? -13.138 12.444 5.930 1.00 59.31 97 HIS A N 1
ATOM 753 C CA . HIS A 1 97 ? -14.521 12.031 6.182 1.00 59.31 97 HIS A CA 1
ATOM 754 C C . HIS A 1 97 ? -14.643 11.018 7.330 1.00 59.31 97 HIS A C 1
ATOM 756 O O . HIS A 1 97 ? -15.663 11.007 8.011 1.00 59.31 97 HIS A O 1
ATOM 762 N N . THR A 1 98 ? -13.616 10.210 7.612 1.00 58.28 98 THR A N 1
ATOM 763 C CA . THR A 1 98 ? -13.592 9.329 8.796 1.00 58.28 98 THR A CA 1
ATOM 764 C C . THR A 1 98 ? -13.222 10.053 10.093 1.00 58.28 98 THR A C 1
ATOM 766 O O . THR A 1 98 ? -13.590 9.580 11.164 1.00 58.28 98 THR A O 1
ATOM 769 N N . GLY A 1 99 ? -12.565 11.217 10.021 1.00 50.72 99 GLY A N 1
ATOM 770 C CA . GLY A 1 99 ? -12.306 12.091 11.177 1.00 50.72 99 GLY A CA 1
ATOM 771 C C . GLY A 1 99 ? -13.490 12.972 11.600 1.00 50.72 99 GLY A C 1
ATOM 772 O O . GLY A 1 99 ? -13.414 13.640 12.629 1.00 50.72 99 GLY A O 1
ATOM 773 N N . THR A 1 100 ? -14.580 12.974 10.824 1.00 48.28 100 THR A N 1
ATOM 774 C CA . THR A 1 100 ? -15.783 13.779 11.082 1.00 48.28 100 THR A CA 1
ATOM 775 C C . THR A 1 100 ? -17.013 12.875 11.120 1.00 48.28 100 THR A C 1
ATOM 777 O O . THR A 1 100 ? -17.853 12.905 10.226 1.00 48.28 100 THR A O 1
ATOM 780 N N . SER A 1 101 ? -17.125 12.053 12.160 1.00 32.53 101 SER A N 1
ATOM 781 C CA . SER A 1 101 ? -18.407 11.467 12.556 1.00 32.53 101 SER A CA 1
ATOM 782 C C . SER A 1 101 ? -18.599 11.699 14.066 1.00 32.53 101 SER A C 1
ATOM 784 O O . SER A 1 101 ? -17.623 11.528 14.799 1.00 32.53 101 SER A O 1
ATOM 786 N N . PRO A 1 102 ? -19.782 12.183 14.498 1.00 47.97 102 PRO A N 1
ATOM 787 C CA . PRO A 1 102 ? -20.060 12.723 15.837 1.00 47.97 102 PRO A CA 1
ATOM 788 C C . PRO A 1 102 ? -20.052 11.698 16.976 1.00 47.97 102 PRO A C 1
ATOM 790 O O . PRO A 1 102 ? -20.259 10.493 16.708 1.00 47.97 102 PRO A O 1
#

Organism: Streptomyces azureus (NCBI:txid146537)